Protein AF-A0A0F9AUJ9-F1 (afdb_monomer)

Foldseek 3Di:
DWKWKAAPVVRFTDAPPRPGGDNDPVRHDTDDPVRNVVCQVVPDPPNRMDIGDDDDDD

Solvent-accessible surface area (backbone atoms only — not comparable to full-atom values): 3476 Å² total; per-residue (Å²): 123,42,25,34,42,40,33,62,90,75,69,24,25,34,27,49,92,81,68,50,70,37,82,48,76,89,64,30,25,76,27,46,69,67,55,47,50,55,47,47,62,73,74,34,98,78,70,66,61,45,82,40,75,58,76,80,84,126

pLDDT: mean 82.92, std 11.56, range [40.5, 92.25]

Mean pr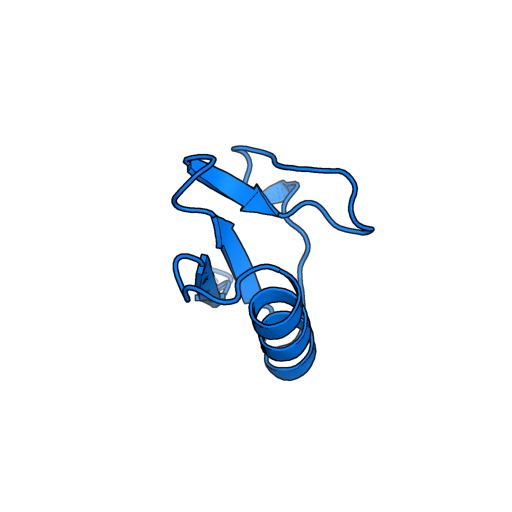edicted aligned error: 5.26 Å

Radius of gyration: 10.6 Å; Cα contacts (8 Å, |Δi|>4): 101; chains: 1; bounding box: 23×19×30 Å

Structure (mmCIF, N/CA/C/O backbone):
data_AF-A0A0F9AUJ9-F1
#
_entry.id   AF-A0A0F9AUJ9-F1
#
loop_
_atom_site.group_PDB
_atom_site.id
_atom_site.type_symbol
_atom_site.label_atom_id
_atom_site.label_alt_id
_atom_site.label_comp_id
_atom_site.label_asym_id
_atom_site.label_entity_id
_atom_site.label_seq_id
_atom_site.pdbx_PDB_ins_code
_atom_site.Cartn_x
_atom_site.Cartn_y
_atom_site.Cartn_z
_atom_site.occupancy
_atom_site.B_iso_or_equiv
_atom_site.auth_seq_id
_atom_site.auth_comp_id
_atom_site.auth_asym_id
_atom_site.auth_atom_id
_atom_site.pdbx_PDB_model_num
ATOM 1 N N . MET A 1 1 ? -0.121 -4.818 13.941 1.00 75.44 1 MET A N 1
ATOM 2 C CA . MET A 1 1 ? 0.560 -3.603 13.456 1.00 75.44 1 MET A CA 1
ATOM 3 C C . MET A 1 1 ? 0.403 -3.612 11.959 1.00 75.44 1 MET A C 1
ATOM 5 O O . MET A 1 1 ? 0.973 -4.481 11.303 1.00 75.44 1 MET A O 1
ATOM 9 N N . ASP A 1 2 ? -0.437 -2.723 11.465 1.00 88.94 2 ASP A N 1
ATOM 10 C CA . ASP A 1 2 ? -0.814 -2.667 10.063 1.00 88.94 2 ASP A CA 1
ATOM 11 C C . ASP A 1 2 ? 0.055 -1.641 9.348 1.00 88.94 2 ASP A C 1
ATOM 13 O O . ASP A 1 2 ? 0.469 -0.638 9.933 1.00 88.94 2 ASP A O 1
ATOM 17 N N . TYR A 1 3 ? 0.351 -1.906 8.085 1.00 90.25 3 TYR A N 1
ATOM 18 C CA . TYR A 1 3 ? 1.149 -1.046 7.232 1.00 90.25 3 TYR A CA 1
ATOM 19 C C . TYR A 1 3 ? 0.369 -0.724 5.966 1.00 90.25 3 TYR A C 1
ATOM 21 O O . TYR A 1 3 ? -0.306 -1.583 5.405 1.00 90.25 3 TYR A O 1
ATOM 29 N N . VAL A 1 4 ? 0.494 0.513 5.509 1.00 92.06 4 VAL A N 1
ATOM 30 C CA . VAL A 1 4 ? -0.002 0.973 4.211 1.00 92.06 4 VAL A CA 1
ATOM 31 C C . VAL A 1 4 ? 1.193 1.282 3.318 1.00 92.06 4 VAL A C 1
ATOM 33 O O . VAL A 1 4 ? 2.295 1.551 3.801 1.00 92.06 4 VAL A O 1
ATOM 36 N N . ILE A 1 5 ? 0.990 1.217 2.008 1.00 91.06 5 ILE A N 1
ATOM 37 C CA . ILE A 1 5 ? 2.057 1.429 1.028 1.00 91.06 5 ILE A CA 1
ATOM 38 C C . ILE A 1 5 ? 1.776 2.740 0.305 1.00 91.06 5 ILE A C 1
ATOM 40 O O . ILE A 1 5 ? 0.712 2.903 -0.296 1.00 91.06 5 ILE A O 1
ATOM 44 N N . TRP A 1 6 ? 2.721 3.674 0.391 1.00 90.50 6 TRP A N 1
ATOM 45 C CA . TRP A 1 6 ? 2.686 4.938 -0.335 1.00 90.50 6 TRP A CA 1
ATOM 46 C C . TRP A 1 6 ? 3.476 4.817 -1.632 1.00 90.50 6 TRP A C 1
ATOM 48 O O . TRP A 1 6 ? 4.670 4.500 -1.610 1.00 90.50 6 TRP A O 1
ATOM 58 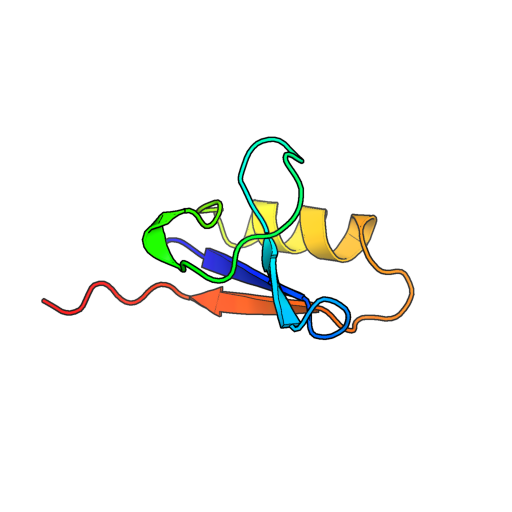N N . SER A 1 7 ? 2.829 5.134 -2.751 1.00 87.94 7 SER A N 1
ATOM 59 C CA . SER A 1 7 ? 3.495 5.288 -4.037 1.00 87.94 7 SER A CA 1
ATOM 60 C C . SER A 1 7 ? 3.839 6.755 -4.267 1.00 87.94 7 SER A C 1
ATOM 62 O O . SER A 1 7 ? 2.956 7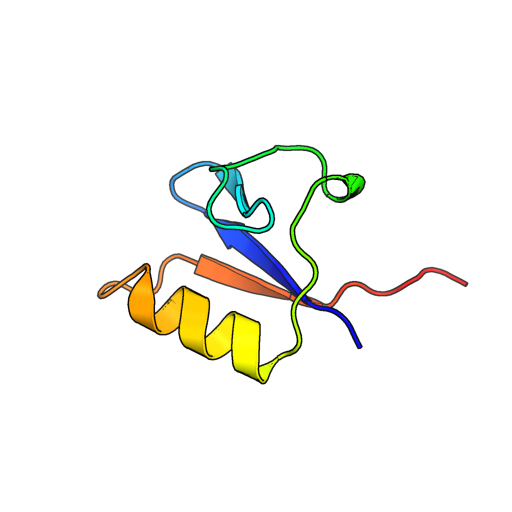.599 -4.423 1.00 87.94 7 SER A O 1
ATOM 64 N N . HIS A 1 8 ? 5.135 7.067 -4.320 1.00 85.81 8 HIS A N 1
ATOM 65 C CA . HIS A 1 8 ? 5.597 8.412 -4.667 1.00 85.81 8 HIS A CA 1
ATOM 66 C C . HIS A 1 8 ? 5.327 8.766 -6.132 1.00 85.81 8 HIS A C 1
ATOM 68 O O . HIS A 1 8 ? 5.110 9.937 -6.427 1.00 85.81 8 HIS A O 1
ATOM 74 N N . GLU A 1 9 ? 5.320 7.789 -7.039 1.00 84.69 9 GLU A N 1
ATOM 75 C CA . GLU A 1 9 ? 5.045 8.027 -8.461 1.00 84.69 9 GLU A CA 1
ATOM 76 C C . GLU A 1 9 ? 3.603 8.500 -8.674 1.00 84.69 9 GLU A C 1
ATOM 78 O O . GLU A 1 9 ? 3.361 9.502 -9.344 1.00 84.69 9 GLU A O 1
ATOM 83 N N . HIS A 1 10 ? 2.653 7.828 -8.022 1.00 87.00 10 HIS A N 1
ATOM 84 C CA . HIS A 1 10 ? 1.232 8.156 -8.120 1.00 87.00 10 HIS A CA 1
ATOM 85 C C . HIS A 1 10 ? 0.756 9.167 -7.071 1.00 87.00 10 HIS A C 1
ATOM 87 O O . HIS A 1 10 ? -0.394 9.600 -7.135 1.00 87.00 10 HIS A O 1
ATOM 93 N N . GLN A 1 11 ? 1.621 9.544 -6.118 1.00 89.81 11 GLN A N 1
ATOM 94 C CA . GLN A 1 11 ? 1.281 10.393 -4.969 1.00 89.81 11 GLN A CA 1
ATOM 95 C C . GLN A 1 11 ? 0.005 9.896 -4.265 1.00 89.81 11 GLN A C 1
ATOM 97 O O . GLN A 1 11 ? -0.923 10.664 -3.999 1.00 89.81 11 GLN A O 1
ATOM 102 N N . ALA A 1 12 ? -0.069 8.583 -4.033 1.00 91.75 12 ALA A N 1
ATOM 103 C CA . ALA A 1 12 ? -1.273 7.919 -3.549 1.00 91.75 12 ALA A CA 1
ATOM 104 C C . ALA A 1 12 ? -0.962 6.604 -2.812 1.00 91.75 12 ALA A C 1
ATOM 106 O O . ALA A 1 12 ? 0.099 5.997 -2.981 1.00 91.75 12 ALA A O 1
ATOM 107 N N . TRP A 1 13 ? -1.916 6.152 -2.003 1.00 92.25 13 TRP A N 1
ATOM 108 C CA . TRP A 1 13 ? -1.885 4.882 -1.286 1.00 92.25 13 TRP A CA 1
ATOM 109 C C . TRP A 1 13 ? -2.312 3.725 -2.179 1.00 92.25 13 TRP A C 1
ATOM 111 O O . TRP A 1 13 ? -3.258 3.847 -2.957 1.00 92.25 13 TRP A O 1
ATOM 121 N N . TRP A 1 14 ? -1.669 2.573 -2.019 1.00 90.50 14 TRP A N 1
ATOM 122 C CA . TRP A 1 14 ? -2.134 1.336 -2.642 1.00 90.50 14 TRP A CA 1
ATOM 123 C C . TRP A 1 14 ? -3.465 0.883 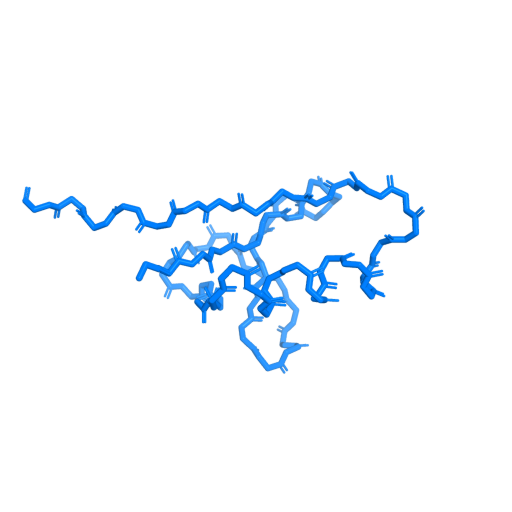-2.058 1.00 90.50 14 TRP A C 1
ATOM 125 O O . TRP A 1 14 ? -3.606 0.743 -0.840 1.00 90.50 14 TRP A O 1
ATOM 135 N N . ARG A 1 15 ? -4.422 0.578 -2.932 1.00 91.12 15 ARG A N 1
ATOM 136 C CA . ARG A 1 15 ? -5.675 -0.081 -2.558 1.00 91.12 15 ARG A CA 1
ATOM 137 C C . ARG A 1 15 ? -5.449 -1.579 -2.330 1.00 91.12 15 ARG A C 1
ATOM 139 O O . ARG A 1 15 ? -4.504 -2.145 -2.885 1.00 91.12 15 ARG A O 1
ATOM 146 N N . PRO A 1 16 ? -6.297 -2.234 -1.518 1.00 88.50 16 PRO A N 1
ATOM 147 C CA . PRO A 1 16 ? -6.268 -3.686 -1.387 1.00 88.50 16 PRO A CA 1
ATOM 148 C C . PRO A 1 16 ? -6.592 -4.372 -2.724 1.00 88.5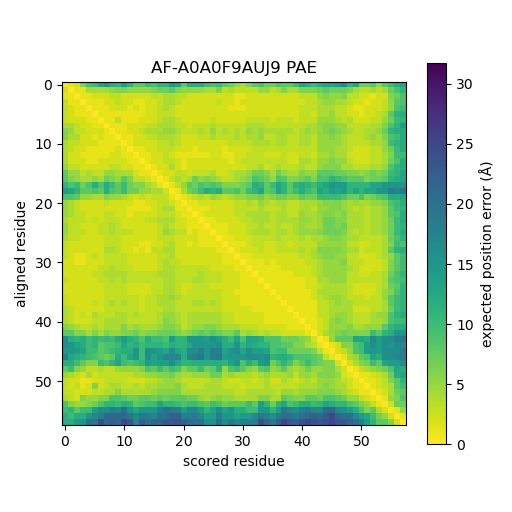0 16 PRO A C 1
ATOM 150 O O . PRO A 1 16 ? -7.197 -3.770 -3.614 1.00 88.50 16 PRO A O 1
ATOM 153 N N . ASP A 1 17 ? -6.200 -5.642 -2.844 1.00 79.25 17 ASP A N 1
ATOM 154 C CA . ASP A 1 17 ? -6.573 -6.521 -3.965 1.00 79.25 17 ASP A CA 1
ATOM 155 C C . ASP A 1 17 ? -6.149 -6.000 -5.356 1.00 79.25 17 ASP A C 1
ATOM 157 O O . ASP A 1 17 ? -6.846 -6.173 -6.352 1.00 79.25 17 ASP A O 1
ATOM 161 N N . CYS A 1 18 ? -5.012 -5.298 -5.436 1.00 66.69 18 CYS A N 1
ATOM 162 C CA . CYS A 1 18 ? -4.493 -4.713 -6.680 1.00 66.69 18 CYS A CA 1
ATOM 163 C C . CYS A 1 18 ? -5.463 -3.737 -7.385 1.00 66.69 18 CYS A C 1
ATOM 165 O O . CYS A 1 18 ? -5.317 -3.474 -8.579 1.00 66.69 18 CYS A O 1
ATOM 167 N N . CYS A 1 19 ? -6.427 -3.147 -6.668 1.00 79.44 19 CYS A N 1
ATOM 168 C CA . CYS A 1 19 ? -7.437 -2.242 -7.236 1.00 79.44 19 CYS A CA 1
ATOM 169 C C . CYS A 1 19 ? -6.933 -0.805 -7.504 1.00 79.44 19 CYS A C 1
ATOM 171 O O . CYS A 1 19 ? -7.716 0.147 -7.486 1.00 79.44 19 CYS A O 1
ATOM 173 N N . GLY A 1 20 ? -5.634 -0.621 -7.761 1.00 84.94 20 GLY A N 1
ATOM 174 C CA . GLY A 1 20 ? -5.029 0.678 -8.068 1.00 84.94 20 GLY A CA 1
ATOM 175 C C . GLY A 1 20 ? -4.711 1.528 -6.834 1.00 84.94 20 GLY A C 1
ATOM 176 O O . GLY A 1 20 ? -4.337 1.003 -5.785 1.00 84.94 20 GLY A O 1
ATOM 177 N N . TYR A 1 21 ? -4.835 2.852 -6.971 1.00 90.69 21 TYR A N 1
ATOM 178 C CA . TYR A 1 21 ? -4.376 3.832 -5.981 1.00 90.69 21 TYR A CA 1
ATOM 179 C C . TYR A 1 21 ? -5.525 4.711 -5.457 1.00 90.69 21 TYR A C 1
ATOM 181 O O . TYR A 1 21 ? -6.487 4.972 -6.179 1.00 90.69 21 TYR A O 1
ATOM 189 N N . THR A 1 22 ? -5.429 5.185 -4.214 1.00 91.81 22 THR A N 1
ATOM 190 C CA . THR A 1 22 ? -6.374 6.124 -3.574 1.00 91.81 22 THR A CA 1
ATOM 191 C C . THR A 1 22 ? -5.620 7.186 -2.772 1.00 91.81 22 THR A C 1
ATOM 193 O O . THR A 1 22 ? -4.539 6.928 -2.250 1.00 91.81 22 THR A O 1
ATOM 196 N N . GLN A 1 23 ? -6.168 8.393 -2.651 1.00 90.31 23 GLN A N 1
ATOM 197 C CA . GLN A 1 23 ? -5.601 9.423 -1.768 1.00 90.31 23 GLN A CA 1
ATOM 198 C C . GLN A 1 23 ? -6.095 9.291 -0.322 1.00 90.31 23 GLN A C 1
ATOM 200 O O . GLN A 1 23 ? -5.502 9.862 0.594 1.00 90.31 23 GLN A O 1
ATOM 205 N N . GLU A 1 24 ? -7.143 8.502 -0.093 1.00 89.25 24 GLU A N 1
ATOM 206 C CA . GLU A 1 24 ? -7.738 8.315 1.222 1.00 89.25 24 GLU A CA 1
ATOM 207 C C . GLU A 1 24 ? -7.058 7.154 1.953 1.00 89.25 24 GLU A C 1
ATOM 209 O O . GLU A 1 24 ? -7.189 5.993 1.572 1.00 89.25 24 GLU A O 1
ATOM 21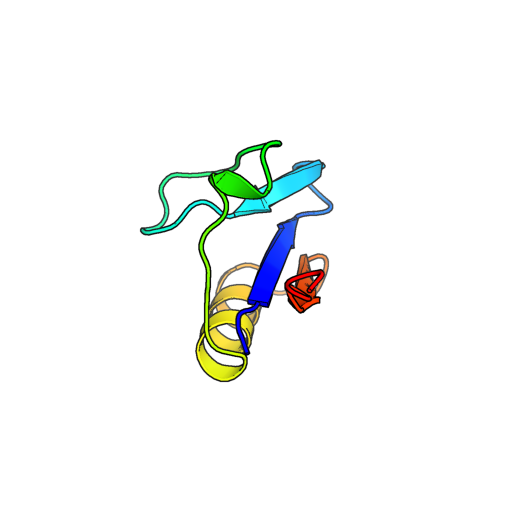4 N N . VAL A 1 25 ? -6.353 7.442 3.053 1.00 86.94 25 VAL A N 1
ATOM 215 C CA . VAL A 1 25 ? -5.668 6.397 3.842 1.00 86.94 25 VAL A CA 1
ATOM 216 C C . VAL A 1 25 ? -6.648 5.359 4.409 1.00 86.94 25 VAL A C 1
ATOM 218 O O . VAL A 1 25 ? -6.278 4.215 4.656 1.00 86.94 25 VAL A O 1
ATOM 221 N N . SER A 1 26 ? -7.915 5.739 4.594 1.00 87.69 26 SER A N 1
ATOM 222 C CA . SER A 1 26 ? -8.988 4.847 5.042 1.00 87.69 26 SER A CA 1
ATOM 223 C C . SER A 1 26 ? -9.370 3.795 4.000 1.00 87.69 26 SER A C 1
ATOM 225 O O . SER A 1 26 ? -9.831 2.720 4.378 1.00 87.69 26 SER A O 1
ATOM 227 N N . GLU A 1 27 ? -9.162 4.082 2.714 1.00 88.19 27 GLU A N 1
ATOM 228 C CA . GLU A 1 27 ? -9.366 3.140 1.609 1.00 88.19 27 GLU A CA 1
ATOM 229 C C . GLU A 1 27 ? -8.091 2.361 1.245 1.00 88.19 27 GLU A C 1
ATOM 231 O O . GLU A 1 27 ? -8.126 1.466 0.393 1.00 88.19 27 GLU A O 1
ATOM 236 N N . ALA A 1 28 ? -6.957 2.705 1.864 1.00 91.25 28 ALA A N 1
ATOM 237 C CA . ALA A 1 28 ? -5.690 2.039 1.625 1.00 91.25 28 ALA A CA 1
ATOM 238 C C . ALA A 1 28 ? -5.724 0.586 2.113 1.00 91.25 28 ALA A C 1
ATOM 240 O O . ALA A 1 28 ? -6.313 0.250 3.146 1.00 91.25 28 ALA A O 1
ATOM 241 N N . GLY A 1 29 ? -5.033 -0.278 1.374 1.00 91.25 29 GLY A N 1
ATOM 242 C CA . GLY A 1 29 ? -4.813 -1.657 1.776 1.00 91.25 29 GLY A CA 1
ATOM 243 C C . GLY A 1 29 ? -3.952 -1.698 3.033 1.00 91.25 29 GLY A C 1
ATOM 244 O O . GLY A 1 29 ? -2.905 -1.053 3.099 1.00 91.25 29 GLY A O 1
ATOM 245 N N . LYS A 1 30 ? -4.409 -2.448 4.033 1.00 91.56 30 LYS A N 1
ATOM 246 C CA . LYS A 1 30 ? -3.675 -2.697 5.273 1.00 91.56 30 LYS A CA 1
ATOM 247 C C . LYS A 1 30 ? -2.997 -4.049 5.159 1.00 91.56 30 LYS A C 1
ATOM 249 O O . LYS A 1 30 ? -3.660 -5.056 4.933 1.00 91.56 30 LYS A O 1
ATOM 254 N N . TYR A 1 31 ? -1.687 -4.046 5.327 1.00 90.06 31 TYR A N 1
ATOM 255 C CA . TYR A 1 31 ? -0.839 -5.208 5.129 1.00 90.06 31 TYR A CA 1
ATOM 256 C C . TYR A 1 31 ? 0.013 -5.446 6.364 1.00 90.06 31 TYR A C 1
ATOM 258 O O . TYR A 1 31 ? 0.386 -4.516 7.086 1.00 90.06 31 TYR A O 1
ATOM 266 N N . THR A 1 32 ? 0.403 -6.693 6.589 1.00 91.12 32 THR A N 1
ATOM 267 C CA . THR A 1 32 ? 1.506 -6.960 7.510 1.00 91.12 32 THR A CA 1
ATOM 268 C C . THR A 1 32 ? 2.821 -6.429 6.932 1.00 91.12 32 THR A C 1
ATOM 270 O O . THR A 1 32 ? 2.964 -6.220 5.726 1.00 91.12 32 THR A O 1
ATOM 273 N N . LYS A 1 33 ? 3.840 -6.249 7.783 1.00 88.06 33 LYS A N 1
ATOM 274 C CA . LYS A 1 33 ? 5.177 -5.819 7.337 1.00 88.06 33 LYS A CA 1
ATOM 275 C C . LYS A 1 33 ? 5.747 -6.727 6.238 1.00 88.06 33 LYS A C 1
ATOM 277 O O . LYS A 1 33 ? 6.399 -6.242 5.318 1.00 88.06 33 LYS A O 1
ATOM 282 N N . ALA A 1 34 ? 5.524 -8.037 6.363 1.00 90.19 34 ALA A N 1
ATOM 283 C CA . ALA A 1 34 ? 6.010 -9.029 5.411 1.00 90.19 34 ALA A CA 1
ATOM 284 C C . ALA A 1 34 ? 5.280 -8.924 4.065 1.00 90.19 34 ALA A C 1
ATOM 286 O O . ALA A 1 34 ? 5.932 -8.900 3.025 1.00 90.19 34 ALA A O 1
ATOM 287 N N . GLU A 1 35 ? 3.951 -8.794 4.087 1.00 89.12 35 GLU A N 1
ATOM 288 C CA . GLU A 1 35 ? 3.151 -8.593 2.874 1.00 89.12 35 GLU A CA 1
ATOM 289 C C . GLU A 1 35 ? 3.520 -7.292 2.170 1.00 89.12 35 GLU A C 1
ATOM 291 O O . GLU A 1 35 ? 3.812 -7.315 0.978 1.00 89.12 35 GLU A O 1
ATOM 296 N N . ALA A 1 36 ? 3.604 -6.182 2.908 1.00 89.00 36 ALA A N 1
ATOM 297 C CA . ALA A 1 36 ? 4.004 -4.896 2.349 1.00 89.00 36 ALA A CA 1
ATOM 298 C C . ALA A 1 36 ? 5.400 -4.962 1.710 1.00 89.00 36 ALA A C 1
ATOM 300 O O . ALA A 1 36 ? 5.614 -4.415 0.632 1.00 89.00 36 ALA A O 1
ATOM 301 N N . GLY A 1 37 ? 6.337 -5.680 2.340 1.00 87.50 37 GLY A N 1
ATOM 302 C CA . GLY A 1 37 ? 7.671 -5.915 1.788 1.00 87.50 37 GLY A CA 1
ATOM 303 C C . GLY A 1 37 ? 7.647 -6.706 0.481 1.00 87.50 37 GLY A C 1
ATOM 304 O O . GLY A 1 37 ? 8.327 -6.329 -0.470 1.00 87.50 37 GLY A O 1
ATOM 305 N N . ASN A 1 38 ? 6.845 -7.771 0.413 1.00 88.44 38 ASN A N 1
ATOM 306 C CA . ASN A 1 38 ? 6.710 -8.578 -0.800 1.00 88.44 38 ASN A CA 1
ATOM 307 C C . ASN A 1 38 ? 6.052 -7.789 -1.940 1.00 88.44 38 ASN A C 1
ATOM 309 O O . ASN A 1 38 ? 6.471 -7.881 -3.091 1.00 88.44 38 ASN A O 1
ATOM 313 N N . ILE A 1 39 ? 5.048 -6.985 -1.599 1.00 86.88 39 ILE A N 1
ATOM 314 C CA . ILE A 1 39 ? 4.352 -6.115 -2.536 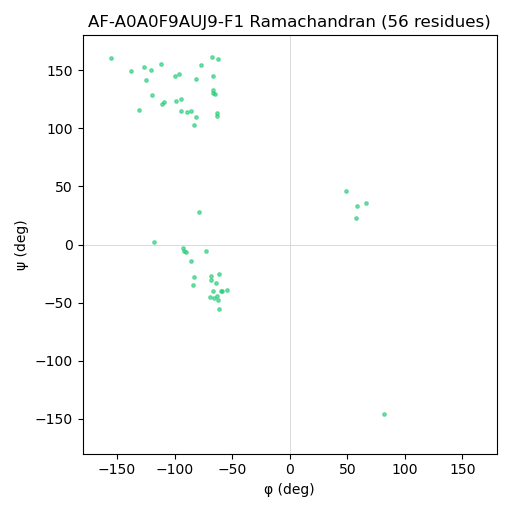1.00 86.88 39 ILE A CA 1
ATOM 315 C C . ILE A 1 39 ? 5.319 -5.090 -3.139 1.00 86.88 39 ILE A C 1
ATOM 317 O O . ILE A 1 39 ? 5.478 -5.062 -4.356 1.00 86.88 39 ILE A O 1
ATOM 321 N N . VAL A 1 40 ? 6.017 -4.312 -2.305 1.00 85.38 40 VAL A N 1
ATOM 322 C CA . VAL A 1 40 ? 6.968 -3.286 -2.769 1.00 85.38 40 VAL A CA 1
ATOM 323 C C . VAL A 1 40 ? 8.091 -3.908 -3.604 1.00 85.38 40 VAL A C 1
ATOM 325 O O . VAL A 1 40 ? 8.459 -3.366 -4.647 1.00 85.38 40 VAL A O 1
ATOM 328 N N . ALA A 1 41 ? 8.597 -5.078 -3.194 1.00 84.75 41 ALA A N 1
ATOM 329 C CA . ALA A 1 41 ? 9.624 -5.807 -3.938 1.00 84.75 41 ALA A CA 1
ATOM 330 C C . ALA A 1 41 ? 9.146 -6.281 -5.321 1.00 84.75 41 ALA A C 1
ATOM 332 O O . ALA A 1 41 ? 9.942 -6.336 -6.256 1.00 84.75 41 ALA A O 1
ATOM 333 N N . SER A 1 42 ? 7.861 -6.622 -5.463 1.00 82.25 42 SER A N 1
ATOM 334 C CA . SER A 1 42 ? 7.272 -7.022 -6.745 1.00 82.25 42 SER A CA 1
ATOM 335 C C . SER A 1 42 ? 6.855 -5.831 -7.612 1.00 82.25 42 SER A C 1
ATOM 337 O O . SER A 1 42 ? 6.803 -5.962 -8.833 1.00 82.25 42 SER A O 1
ATOM 339 N N . ALA A 1 43 ? 6.512 -4.703 -6.996 1.00 77.69 43 ALA A N 1
ATOM 340 C CA . ALA A 1 43 ? 5.974 -3.524 -7.660 1.00 77.69 43 ALA A CA 1
ATOM 341 C C . ALA A 1 43 ? 7.054 -2.610 -8.236 1.00 77.69 43 ALA A C 1
ATOM 343 O O . ALA A 1 43 ? 6.857 -2.018 -9.297 1.00 77.69 43 ALA A O 1
ATOM 344 N N . THR A 1 44 ? 8.207 -2.5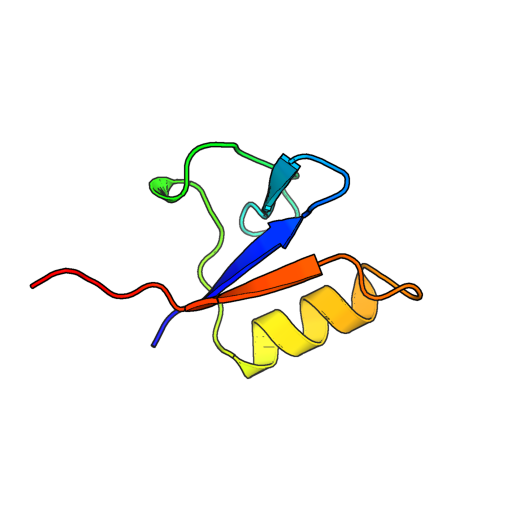01 -7.567 1.00 66.88 44 THR A N 1
ATOM 345 C CA . THR A 1 44 ? 9.277 -1.608 -8.013 1.00 66.88 44 THR A CA 1
ATOM 346 C C . THR A 1 44 ? 10.642 -2.298 -8.061 1.00 66.88 44 THR A C 1
ATOM 348 O O . THR A 1 44 ? 11.229 -2.597 -7.024 1.00 66.88 44 THR A O 1
ATOM 351 N N . PRO A 1 45 ? 11.261 -2.437 -9.249 1.00 61.97 45 PRO A N 1
ATOM 352 C CA . PRO A 1 45 ? 12.692 -2.730 -9.341 1.00 61.97 45 PRO A CA 1
ATOM 353 C C . PRO A 1 45 ? 13.571 -1.515 -8.968 1.00 61.97 45 PRO A C 1
ATOM 355 O O . PRO A 1 45 ? 14.794 -1.634 -8.913 1.00 61.97 45 PRO A O 1
ATOM 358 N N . HIS A 1 46 ? 12.972 -0.337 -8.729 1.00 61.41 46 HIS A N 1
ATOM 359 C CA . HIS A 1 46 ? 13.668 0.934 -8.477 1.00 61.41 46 HIS A CA 1
ATOM 360 C C . HIS A 1 46 ? 13.405 1.564 -7.092 1.00 61.41 46 HIS A C 1
ATOM 362 O O . HIS A 1 46 ? 13.959 2.621 -6.808 1.00 61.41 46 HIS A O 1
ATOM 368 N N . GLY A 1 47 ? 12.628 0.917 -6.210 1.00 60.03 47 GLY A N 1
ATOM 369 C CA . GLY A 1 47 ? 12.572 1.254 -4.777 1.00 60.03 47 GLY A CA 1
ATOM 370 C C . GLY A 1 47 ? 11.982 2.624 -4.415 1.00 60.03 47 GLY A C 1
ATOM 371 O O . GLY A 1 47 ? 12.460 3.259 -3.479 1.00 60.03 47 GLY A O 1
ATOM 372 N N . ILE A 1 48 ? 10.966 3.093 -5.144 1.00 73.44 48 ILE A N 1
ATOM 373 C CA . ILE A 1 48 ? 10.363 4.428 -4.950 1.00 73.44 48 ILE A CA 1
ATOM 374 C C . ILE A 1 48 ? 9.155 4.393 -3.980 1.00 73.44 48 ILE A C 1
ATOM 376 O O . ILE A 1 48 ? 8.563 5.424 -3.668 1.00 73.44 48 ILE A O 1
ATOM 380 N N . GLU A 1 49 ? 8.764 3.217 -3.485 1.00 82.44 49 GLU A N 1
ATOM 381 C CA . GLU A 1 49 ? 7.601 3.048 -2.604 1.00 82.44 49 GLU A CA 1
ATOM 382 C C . GLU A 1 49 ? 7.997 2.944 -1.132 1.00 82.44 49 GLU A C 1
ATOM 384 O O . GLU A 1 49 ? 9.033 2.377 -0.781 1.00 82.44 49 GLU A O 1
ATOM 389 N N . VAL A 1 50 ? 7.148 3.485 -0.255 1.00 84.88 50 VAL A N 1
ATOM 390 C CA . VAL A 1 50 ? 7.423 3.567 1.184 1.00 84.88 50 VAL A CA 1
ATOM 391 C C . VAL A 1 50 ? 6.365 2.798 1.965 1.00 84.88 50 VAL A C 1
ATOM 393 O O . VAL A 1 50 ? 5.166 3.019 1.805 1.00 84.88 50 VAL A O 1
ATOM 396 N N . ILE A 1 51 ? 6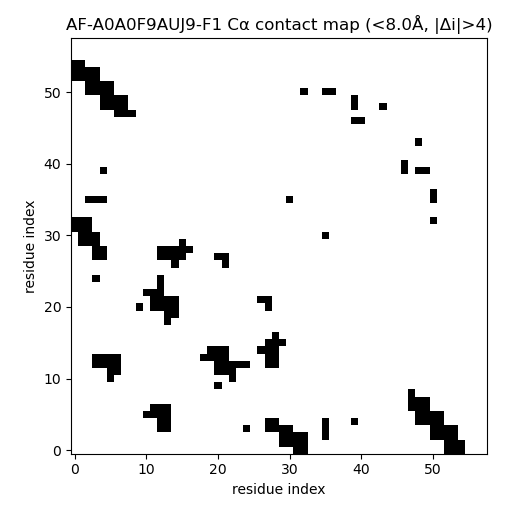.820 1.911 2.851 1.00 87.38 51 ILE A N 1
ATOM 397 C CA . ILE A 1 51 ? 5.964 1.186 3.792 1.00 87.38 51 ILE A CA 1
ATOM 398 C C . ILE A 1 51 ? 5.764 2.064 5.028 1.00 87.38 51 ILE A C 1
ATOM 400 O O . ILE A 1 51 ? 6.713 2.336 5.766 1.00 87.38 51 ILE A O 1
ATOM 404 N N . VAL A 1 52 ? 4.528 2.493 5.266 1.00 88.31 52 VAL A N 1
ATOM 405 C CA . VAL A 1 52 ? 4.171 3.405 6.355 1.00 88.31 52 VAL A CA 1
ATOM 406 C C . VAL A 1 52 ? 3.380 2.638 7.420 1.00 88.31 52 VAL A C 1
ATOM 408 O O . VAL A 1 52 ? 2.353 2.040 7.098 1.00 88.31 52 VAL A O 1
ATOM 411 N N . PRO A 1 53 ? 3.831 2.609 8.688 1.00 85.50 53 PRO A N 1
ATOM 412 C CA . PRO A 1 53 ? 3.051 2.022 9.773 1.00 85.50 53 PRO A CA 1
ATOM 413 C C . PRO A 1 53 ? 1.790 2.848 10.041 1.00 85.50 53 PRO A C 1
ATOM 415 O O . PRO A 1 53 ? 1.852 4.068 10.194 1.00 85.50 53 PRO A O 1
ATOM 418 N N . VAL A 1 54 ? 0.649 2.173 10.157 1.00 82.88 54 VAL A N 1
ATOM 419 C CA . VAL A 1 54 ? -0.590 2.783 10.634 1.00 82.88 54 VAL A CA 1
ATOM 420 C C . VAL A 1 54 ? -0.548 2.776 12.156 1.00 82.88 54 VAL A C 1
ATOM 422 O O . VAL A 1 54 ? -0.759 1.746 12.798 1.00 82.88 54 VAL A O 1
ATOM 425 N N . PHE A 1 55 ? -0.256 3.932 12.742 1.00 74.69 55 PHE A N 1
ATOM 426 C CA . PHE A 1 55 ? -0.474 4.141 14.166 1.00 74.69 55 PHE A CA 1
ATOM 427 C C . PHE A 1 55 ? -1.948 4.486 14.353 1.00 74.69 55 PHE A C 1
ATOM 429 O O . PHE A 1 55 ? -2.398 5.548 13.927 1.00 74.69 55 PHE A O 1
ATOM 436 N N . SER A 1 56 ? -2.714 3.568 14.944 1.00 54.34 56 SER A N 1
ATOM 437 C CA . SER A 1 56 ? -4.028 3.929 15.468 1.00 54.34 56 SER A CA 1
ATOM 438 C C . SER A 1 56 ? -3.775 4.941 16.579 1.00 54.34 56 SER A C 1
ATOM 440 O O . SER A 1 56 ? -3.165 4.588 17.585 1.00 54.34 56 SER A O 1
ATOM 442 N N . ALA A 1 57 ? -4.149 6.201 16.362 1.00 47.22 57 ALA A N 1
ATOM 443 C CA . ALA A 1 57 ? -4.223 7.161 17.450 1.00 47.22 57 ALA A CA 1
ATOM 444 C C . ALA A 1 57 ? -5.294 6.641 18.418 1.00 47.22 57 ALA A C 1
ATOM 446 O O . ALA A 1 57 ? -6.455 6.499 18.029 1.00 47.22 57 ALA A O 1
ATOM 447 N N . GLU A 1 58 ? -4.859 6.250 19.611 1.00 40.50 58 GLU A N 1
ATOM 448 C CA . GLU A 1 58 ? -5.719 5.986 20.768 1.00 40.50 58 GLU A CA 1
ATOM 449 C C . GLU A 1 58 ? -6.185 7.313 21.378 1.00 40.50 58 GLU A C 1
ATOM 451 O O . GLU A 1 58 ? -5.357 8.256 21.436 1.00 40.50 58 GLU A O 1
#

Sequence (58 aa):
MDYVIWSHEHQAWWRPDCCGYTQEVSEAGKYTKAEAGNIVASATPHGIEVIVPVFSAE

Organism: NCBI:txid412755

Secondary structure (DSSP, 8-state):
-EEEEEETTTTEEEPGGG--EES-GGGSPPB-HHHHHHHHHHH-TT--EEEEEE----